Protein AF-A0A2C6CSV1-F1 (afdb_monomer_lite)

Structure (mmCIF, N/CA/C/O backbone):
data_AF-A0A2C6CSV1-F1
#
_entry.id   AF-A0A2C6CSV1-F1
#
loop_
_atom_site.group_PDB
_atom_site.id
_atom_site.type_symbol
_atom_site.label_atom_id
_atom_site.label_alt_id
_atom_site.label_comp_id
_atom_site.label_asym_id
_atom_site.label_entity_id
_atom_site.label_seq_id
_atom_site.pdbx_PDB_ins_code
_atom_site.Cartn_x
_atom_site.Cartn_y
_atom_site.Cartn_z
_atom_site.occupancy
_atom_site.B_iso_or_equiv
_atom_site.auth_seq_id
_atom_site.auth_comp_id
_atom_site.auth_asym_id
_atom_site.auth_atom_id
_atom_site.pdbx_PDB_model_num
ATOM 1 N N . MET A 1 1 ? 18.872 6.898 -14.711 1.00 69.00 1 MET A N 1
ATOM 2 C CA . MET A 1 1 ? 17.453 6.474 -14.695 1.00 69.00 1 MET A CA 1
ATOM 3 C C . MET A 1 1 ? 16.874 6.398 -16.109 1.00 69.00 1 MET A C 1
ATOM 5 O O . MET A 1 1 ? 16.587 5.294 -16.543 1.00 69.00 1 MET A O 1
ATOM 9 N N . GLN A 1 2 ? 16.818 7.495 -16.877 1.00 79.06 2 GLN A N 1
ATOM 10 C CA . GLN A 1 2 ? 16.260 7.497 -18.246 1.00 79.06 2 GLN A CA 1
ATOM 11 C C . GLN A 1 2 ? 16.971 6.541 -19.227 1.00 79.06 2 GLN A C 1
ATOM 13 O O . GLN A 1 2 ? 16.316 5.810 -19.956 1.00 79.06 2 GLN A O 1
ATOM 18 N N . GLN A 1 3 ? 18.308 6.468 -19.204 1.00 83.75 3 GLN A N 1
ATOM 19 C CA . GLN A 1 3 ? 19.053 5.526 -20.059 1.00 83.75 3 GLN A CA 1
ATOM 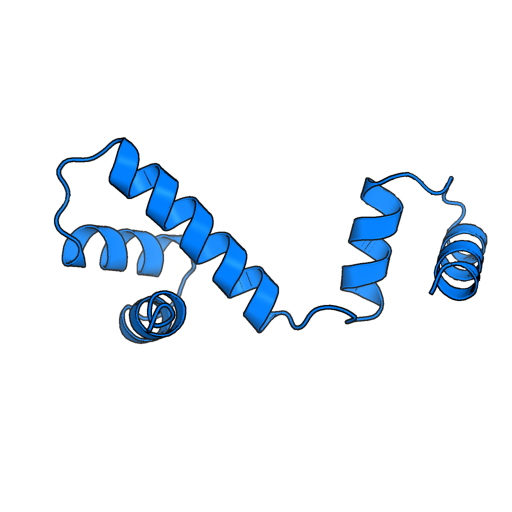20 C C . GLN A 1 3 ? 18.793 4.049 -19.709 1.00 83.75 3 GLN A C 1
ATOM 22 O O . GLN A 1 3 ? 18.750 3.209 -20.604 1.00 83.75 3 GLN A O 1
ATOM 27 N N . ASN A 1 4 ? 18.590 3.733 -18.426 1.00 85.69 4 ASN A N 1
ATOM 28 C CA . ASN A 1 4 ? 18.302 2.368 -17.975 1.00 85.69 4 ASN A CA 1
ATOM 29 C C . ASN A 1 4 ? 16.875 1.959 -18.357 1.00 85.69 4 ASN A C 1
ATOM 31 O O . ASN A 1 4 ? 16.678 0.855 -18.852 1.00 85.69 4 ASN A O 1
ATOM 35 N N . PHE A 1 5 ? 15.916 2.881 -18.219 1.00 87.19 5 PHE A N 1
ATOM 36 C CA . PHE A 1 5 ? 14.546 2.683 -18.682 1.00 87.19 5 PHE A CA 1
ATOM 37 C C . PHE A 1 5 ? 14.486 2.462 -20.198 1.00 87.19 5 PHE A C 1
ATOM 39 O O . PHE A 1 5 ? 13.937 1.463 -20.647 1.00 87.19 5 PHE A O 1
ATOM 46 N N . ASN A 1 6 ? 15.152 3.309 -20.991 1.00 85.50 6 ASN A N 1
ATOM 47 C CA . ASN A 1 6 ? 15.203 3.144 -22.447 1.00 85.50 6 ASN A CA 1
ATOM 48 C C . ASN A 1 6 ? 15.814 1.793 -22.854 1.00 85.50 6 ASN A C 1
ATOM 50 O O . ASN A 1 6 ? 15.319 1.141 -23.771 1.00 85.50 6 ASN A O 1
ATOM 54 N N . ARG A 1 7 ? 16.864 1.343 -22.152 1.00 87.12 7 ARG A N 1
ATOM 55 C CA . ARG A 1 7 ? 17.474 0.026 -22.383 1.00 87.12 7 ARG A CA 1
ATOM 56 C C . ARG A 1 7 ? 16.520 -1.117 -22.024 1.00 87.12 7 ARG A C 1
ATOM 58 O O . ARG A 1 7 ? 16.450 -2.095 -22.762 1.00 87.12 7 ARG A O 1
ATOM 65 N N . HIS A 1 8 ? 15.782 -0.995 -20.923 1.00 86.44 8 HIS A N 1
ATOM 66 C CA . HIS A 1 8 ? 14.751 -1.957 -20.542 1.00 86.44 8 HIS A CA 1
ATOM 67 C C . HIS A 1 8 ? 13.628 -2.004 -21.594 1.00 86.44 8 HIS A C 1
ATOM 69 O O . HIS A 1 8 ? 13.275 -3.086 -22.059 1.00 86.44 8 HIS A O 1
ATOM 75 N N . CYS A 1 9 ? 13.138 -0.853 -22.064 1.00 86.50 9 CYS A N 1
ATOM 76 C CA . CYS A 1 9 ? 12.136 -0.797 -23.129 1.00 86.50 9 CYS A CA 1
ATOM 77 C C . CYS A 1 9 ? 12.620 -1.464 -24.421 1.00 86.50 9 CYS A C 1
ATOM 79 O O . CYS A 1 9 ? 11.892 -2.270 -24.993 1.00 86.50 9 CYS A O 1
ATOM 81 N N . GLN A 1 10 ? 13.865 -1.209 -24.837 1.00 87.81 10 GLN A N 1
ATOM 82 C CA . GLN A 1 10 ? 14.464 -1.868 -26.004 1.00 87.81 10 GLN A CA 1
ATOM 83 C C . GLN A 1 10 ? 14.572 -3.387 -25.824 1.00 87.81 10 GLN A C 1
ATOM 85 O O . GLN A 1 10 ? 14.266 -4.135 -26.748 1.00 87.81 10 GLN A O 1
ATOM 90 N N . LYS A 1 11 ? 14.966 -3.853 -24.632 1.00 86.69 11 LYS A N 1
ATOM 91 C CA . LYS A 1 11 ? 15.097 -5.284 -24.318 1.00 86.69 11 LYS A CA 1
ATOM 92 C C . LYS A 1 11 ? 13.765 -6.034 -24.415 1.00 86.69 11 LYS A C 1
ATOM 94 O O . LYS A 1 11 ? 13.757 -7.188 -24.828 1.00 86.69 11 LYS A O 1
ATOM 99 N N . PHE A 1 12 ? 12.662 -5.392 -24.033 1.00 85.25 12 PHE A N 1
ATOM 100 C CA . PHE A 1 12 ? 11.335 -6.014 -23.974 1.00 85.25 12 PHE A CA 1
ATOM 101 C C . PHE A 1 12 ? 10.381 -5.565 -25.095 1.00 85.25 12 PHE A C 1
ATOM 103 O O . PHE A 1 12 ? 9.200 -5.895 -25.044 1.00 85.25 12 PHE A O 1
ATOM 110 N N . GLY A 1 13 ? 10.862 -4.824 -26.101 1.00 85.00 13 GLY A N 1
ATOM 111 C CA . GLY A 1 13 ? 10.045 -4.368 -27.236 1.00 85.00 13 GLY A CA 1
ATOM 112 C C . GLY A 1 13 ? 8.931 -3.380 -26.859 1.00 85.00 13 GLY A C 1
ATOM 113 O O . GLY A 1 13 ? 7.875 -3.371 -27.487 1.00 85.00 13 GLY A O 1
ATOM 114 N N . ARG A 1 14 ? 9.143 -2.575 -25.812 1.00 86.88 14 ARG A N 1
ATOM 115 C CA . ARG A 1 14 ? 8.162 -1.622 -25.267 1.00 86.88 14 ARG A CA 1
ATOM 116 C C . ARG A 1 14 ? 8.371 -0.211 -25.819 1.00 86.88 14 ARG A C 1
ATOM 118 O O . ARG A 1 14 ? 9.486 0.163 -26.177 1.00 86.88 14 ARG A O 1
ATOM 125 N N . HIS A 1 15 ? 7.308 0.594 -25.820 1.00 83.00 15 HIS A N 1
ATOM 126 C CA . HIS A 1 15 ? 7.283 1.919 -26.459 1.00 83.00 15 HIS A CA 1
ATOM 127 C C . HIS A 1 15 ? 7.492 3.092 -25.486 1.00 83.00 15 HIS A C 1
ATOM 129 O O . HIS A 1 15 ? 7.443 4.247 -25.902 1.00 83.00 15 HIS A O 1
ATOM 135 N N . GLY A 1 16 ? 7.763 2.815 -24.206 1.00 83.38 16 GLY A N 1
ATOM 136 C CA . GLY A 1 16 ? 8.099 3.845 -23.218 1.00 83.38 16 GLY A CA 1
ATOM 137 C C . GLY A 1 16 ? 6.877 4.569 -22.653 1.00 83.38 16 GLY A C 1
ATOM 138 O O . GLY A 1 16 ? 6.961 5.749 -22.317 1.00 83.38 16 GLY A O 1
ATOM 139 N N . SER A 1 17 ? 5.743 3.873 -22.564 1.00 89.38 17 SER A N 1
ATOM 140 C CA . SER A 1 17 ? 4.525 4.382 -21.927 1.00 89.38 17 SER A CA 1
ATOM 141 C C . SER A 1 17 ? 4.688 4.542 -20.404 1.00 89.38 17 SER A C 1
ATOM 143 O O . SER A 1 17 ? 5.650 4.056 -19.803 1.00 89.38 17 SER A O 1
ATOM 145 N N . VAL A 1 18 ? 3.722 5.202 -19.754 1.00 85.69 18 VAL A N 1
ATOM 146 C CA . VAL A 1 18 ? 3.665 5.293 -18.280 1.00 85.69 18 VAL A CA 1
ATOM 147 C C . VAL A 1 18 ? 3.554 3.903 -17.640 1.00 85.69 18 VAL A C 1
ATOM 149 O O . VAL A 1 18 ? 4.188 3.642 -16.616 1.00 85.69 18 VAL A O 1
ATOM 152 N N . ASP A 1 19 ? 2.823 2.987 -18.272 1.00 86.50 19 ASP A N 1
ATOM 153 C CA . ASP A 1 19 ? 2.688 1.604 -17.805 1.00 86.50 19 ASP A CA 1
ATOM 154 C C . ASP A 1 19 ? 4.017 0.848 -17.905 1.00 86.50 19 ASP A C 1
ATOM 156 O O . ASP A 1 19 ? 4.400 0.114 -16.989 1.00 86.50 19 ASP A O 1
ATOM 160 N N . ASP A 1 20 ? 4.783 1.088 -18.974 1.00 86.88 20 ASP A N 1
ATOM 161 C CA . ASP A 1 20 ? 6.129 0.530 -19.123 1.00 86.88 20 ASP A CA 1
ATOM 162 C C . ASP A 1 20 ? 7.071 1.051 -18.043 1.00 86.88 20 ASP A C 1
ATOM 164 O O . ASP A 1 20 ? 7.870 0.290 -17.498 1.00 86.88 20 ASP A O 1
ATOM 168 N N . PHE A 1 21 ? 6.966 2.338 -17.710 1.00 88.44 21 PHE A N 1
ATOM 169 C CA . PHE A 1 21 ? 7.775 2.944 -16.660 1.00 88.44 21 PHE A CA 1
ATOM 170 C C . PHE A 1 21 ? 7.425 2.395 -15.277 1.00 88.44 21 PHE A C 1
ATOM 172 O O . PHE A 1 21 ? 8.321 2.049 -14.508 1.00 88.44 21 PHE A O 1
ATOM 179 N N . THR A 1 22 ? 6.133 2.238 -14.991 1.00 84.94 22 THR A N 1
ATOM 180 C CA . THR A 1 22 ? 5.655 1.604 -13.756 1.00 84.94 22 THR A CA 1
ATOM 181 C C . THR A 1 22 ? 6.160 0.167 -13.660 1.00 84.94 22 THR A C 1
ATOM 183 O O . THR A 1 22 ? 6.691 -0.230 -12.624 1.00 84.94 22 THR A O 1
ATOM 186 N N . THR A 1 23 ? 6.082 -0.590 -14.757 1.00 86.06 23 THR A N 1
ATOM 187 C CA . THR A 1 23 ? 6.585 -1.969 -14.799 1.00 86.06 23 THR A CA 1
ATOM 188 C C . THR A 1 23 ? 8.091 -2.020 -14.552 1.00 86.06 23 THR A C 1
ATOM 190 O O . THR A 1 23 ? 8.540 -2.780 -13.707 1.00 86.06 23 THR A O 1
ATOM 193 N N . TYR A 1 24 ? 8.871 -1.160 -15.213 1.00 88.50 24 TYR A N 1
ATOM 194 C CA . TYR A 1 24 ? 10.319 -1.063 -15.012 1.00 88.50 24 TYR A CA 1
ATOM 195 C C . TYR A 1 24 ? 10.691 -0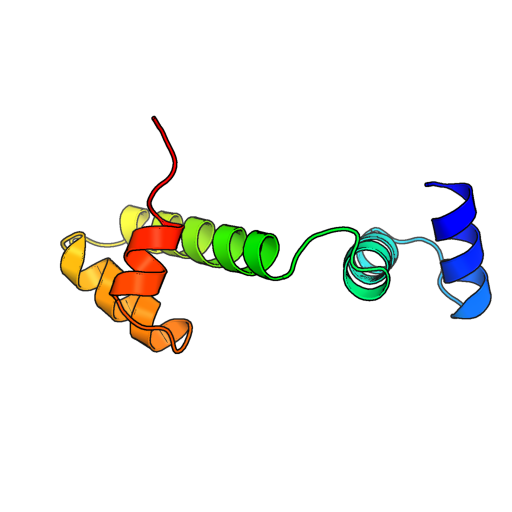.773 -13.552 1.00 88.50 24 TYR A C 1
ATOM 197 O O . TYR A 1 24 ? 11.628 -1.361 -13.017 1.00 88.50 24 TYR A O 1
ATOM 205 N N . ILE A 1 25 ? 9.953 0.124 -12.894 1.00 87.94 25 ILE A N 1
ATOM 206 C CA . ILE A 1 25 ? 10.179 0.457 -11.485 1.00 87.94 25 ILE A CA 1
ATOM 207 C C . ILE A 1 25 ? 9.971 -0.763 -10.581 1.00 87.94 25 ILE A C 1
ATOM 209 O O . ILE A 1 25 ? 10.747 -0.957 -9.641 1.00 87.94 25 ILE A O 1
ATOM 213 N N . VAL A 1 26 ? 8.943 -1.566 -10.860 1.00 84.81 26 VAL A N 1
ATOM 214 C CA . VAL A 1 26 ? 8.644 -2.790 -10.106 1.00 84.81 26 VAL A CA 1
ATOM 215 C C . VAL A 1 26 ? 9.671 -3.883 -10.413 1.00 84.81 26 VAL A C 1
ATOM 217 O O . VAL A 1 26 ? 10.253 -4.440 -9.484 1.00 84.81 26 VAL A O 1
ATOM 220 N N . ASP A 1 27 ? 9.946 -4.143 -11.692 1.00 85.06 27 ASP A N 1
ATOM 221 C CA . ASP A 1 27 ? 10.828 -5.220 -12.161 1.00 85.06 27 ASP A CA 1
ATOM 222 C C . ASP A 1 27 ? 12.275 -5.047 -11.685 1.00 85.06 27 ASP A C 1
ATOM 224 O O . ASP A 1 27 ? 12.925 -6.010 -11.281 1.00 85.06 27 ASP A O 1
ATOM 228 N N . GLU A 1 28 ? 12.785 -3.815 -11.697 1.00 87.81 28 GLU A N 1
ATOM 229 C CA . GLU A 1 28 ? 14.139 -3.507 -11.221 1.00 87.81 28 GLU A CA 1
ATOM 230 C C . GLU A 1 28 ? 14.193 -3.282 -9.698 1.00 87.81 28 GLU A C 1
ATOM 232 O O . GLU A 1 28 ? 15.241 -2.920 -9.159 1.00 87.81 28 GLU A O 1
ATOM 237 N N . GLY A 1 29 ? 13.071 -3.455 -8.986 1.00 85.88 29 GLY A N 1
ATOM 238 C CA . GLY A 1 29 ? 12.997 -3.291 -7.533 1.00 85.88 29 GLY A CA 1
ATOM 239 C C . GLY A 1 29 ? 13.332 -1.875 -7.055 1.00 85.88 29 GLY A C 1
ATOM 240 O O . GLY A 1 29 ? 13.812 -1.696 -5.933 1.00 85.88 29 GLY A O 1
ATOM 241 N N . LEU A 1 30 ? 13.096 -0.857 -7.893 1.00 87.75 30 LEU A N 1
ATOM 242 C CA . LEU A 1 30 ? 13.383 0.547 -7.565 1.00 87.75 30 LEU A CA 1
ATOM 243 C C . LEU A 1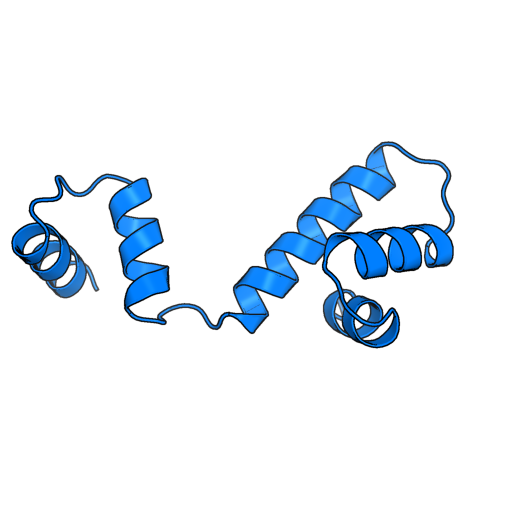 30 ? 12.465 1.085 -6.461 1.00 87.75 30 LEU A C 1
ATOM 245 O O . LEU A 1 30 ? 12.785 2.091 -5.826 1.00 87.75 30 LEU A O 1
ATOM 249 N N . ILE A 1 31 ? 11.345 0.405 -6.214 1.00 87.50 31 ILE A N 1
ATOM 250 C CA . ILE A 1 31 ? 10.490 0.602 -5.047 1.00 87.50 31 ILE A CA 1
ATOM 251 C C . ILE A 1 31 ? 10.406 -0.724 -4.296 1.00 87.50 31 ILE A C 1
ATOM 253 O O . ILE A 1 31 ? 10.166 -1.778 -4.878 1.00 87.50 31 ILE A O 1
ATOM 257 N N . GLN A 1 32 ? 10.578 -0.671 -2.977 1.00 87.25 32 GLN A N 1
ATOM 258 C CA . GLN A 1 32 ? 10.419 -1.851 -2.136 1.00 87.25 32 GLN A CA 1
ATOM 259 C C . GLN A 1 32 ? 8.954 -2.308 -2.119 1.00 87.25 32 GLN A C 1
ATOM 261 O O . GLN A 1 32 ? 8.049 -1.493 -1.940 1.00 87.25 32 GLN A O 1
ATOM 266 N N . ASN A 1 33 ? 8.716 -3.621 -2.187 1.00 85.12 33 ASN A N 1
ATOM 267 C CA . ASN A 1 33 ? 7.368 -4.202 -2.093 1.00 85.12 33 ASN A CA 1
ATOM 268 C C . ASN A 1 33 ? 6.602 -3.740 -0.840 1.00 85.12 33 ASN A C 1
ATOM 270 O O . ASN A 1 33 ? 5.388 -3.564 -0.880 1.00 85.12 33 ASN A O 1
ATOM 274 N N . SER A 1 34 ? 7.313 -3.485 0.263 1.00 87.94 34 SER A N 1
ATOM 275 C CA . SER A 1 34 ? 6.751 -2.921 1.495 1.00 87.94 34 SER A CA 1
ATOM 276 C C . SER A 1 34 ? 6.149 -1.525 1.297 1.00 87.94 34 SER A C 1
ATOM 278 O O . SER A 1 34 ? 5.117 -1.216 1.891 1.00 87.94 34 SER A O 1
ATOM 280 N N . ALA A 1 35 ? 6.758 -0.688 0.454 1.00 89.12 35 ALA A N 1
ATOM 281 C CA . ALA A 1 35 ? 6.264 0.646 0.139 1.00 89.12 35 ALA A CA 1
ATOM 282 C C . ALA A 1 35 ? 5.030 0.589 -0.771 1.00 89.12 35 ALA A C 1
ATOM 284 O O . ALA A 1 35 ? 4.067 1.306 -0.512 1.00 89.12 35 ALA A O 1
ATOM 285 N N . ILE A 1 36 ? 5.023 -0.309 -1.766 1.00 89.69 36 ILE A N 1
ATOM 286 C CA . ILE A 1 36 ? 3.855 -0.556 -2.633 1.00 89.69 36 ILE A CA 1
ATOM 287 C C . ILE A 1 36 ? 2.670 -1.036 -1.790 1.00 89.69 36 ILE A C 1
ATOM 289 O O . ILE A 1 36 ? 1.576 -0.481 -1.871 1.00 89.69 36 ILE A O 1
ATOM 293 N N . LEU A 1 37 ? 2.905 -2.027 -0.927 1.00 90.94 37 LEU A N 1
ATOM 294 C CA . LEU A 1 37 ? 1.885 -2.572 -0.037 1.00 90.94 37 LEU A CA 1
ATOM 295 C C . LEU A 1 37 ? 1.325 -1.498 0.901 1.00 90.94 37 LEU A C 1
ATOM 297 O O . LEU A 1 37 ? 0.113 -1.378 1.055 1.00 90.94 37 LEU A O 1
ATOM 301 N N . ARG A 1 38 ? 2.199 -0.687 1.508 1.00 92.62 38 ARG A N 1
ATOM 302 C CA . ARG A 1 38 ? 1.776 0.410 2.382 1.00 92.62 38 ARG A CA 1
ATOM 303 C C . ARG A 1 38 ? 0.960 1.458 1.626 1.00 92.62 38 ARG A C 1
ATOM 305 O O . ARG A 1 38 ? -0.048 1.908 2.157 1.00 92.62 38 ARG A O 1
ATOM 312 N N . TYR A 1 39 ? 1.377 1.831 0.417 1.00 93.12 39 TYR A N 1
ATOM 313 C CA . TYR A 1 39 ? 0.631 2.763 -0.428 1.00 93.12 39 TYR A CA 1
ATOM 314 C C . TYR A 1 39 ? -0.779 2.238 -0.725 1.00 93.12 39 TYR A C 1
ATOM 316 O O . TYR A 1 39 ? -1.754 2.952 -0.502 1.00 93.12 39 TYR A O 1
ATOM 324 N N . ALA A 1 40 ? -0.894 0.967 -1.122 1.00 94.50 40 ALA A N 1
ATOM 325 C CA . ALA A 1 40 ? -2.184 0.333 -1.377 1.00 94.50 40 ALA A CA 1
ATOM 326 C C . ALA A 1 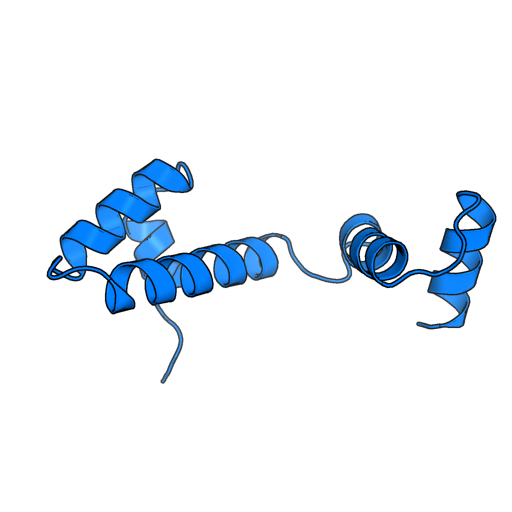40 ? -3.077 0.297 -0.122 1.00 94.50 40 ALA A C 1
ATOM 328 O O . ALA A 1 40 ? -4.249 0.657 -0.196 1.00 94.50 40 ALA A O 1
ATOM 329 N N . ILE A 1 41 ? -2.522 -0.072 1.043 1.00 96.12 41 ILE A N 1
ATOM 330 C CA . ILE A 1 41 ? -3.263 -0.084 2.318 1.00 96.12 41 ILE A CA 1
ATOM 331 C C . ILE A 1 41 ? -3.779 1.315 2.673 1.00 96.12 41 ILE A C 1
ATOM 333 O O . ILE A 1 41 ? -4.921 1.440 3.107 1.00 96.12 41 ILE A O 1
ATOM 337 N N . LEU A 1 42 ? -2.960 2.359 2.507 1.00 95.62 42 LEU A N 1
ATOM 338 C CA . LEU A 1 42 ? -3.350 3.736 2.827 1.00 95.62 42 LEU A CA 1
ATOM 339 C C . LEU A 1 42 ? -4.454 4.248 1.899 1.00 95.62 42 LEU A C 1
ATOM 341 O O . LEU A 1 42 ? -5.447 4.762 2.400 1.00 95.62 42 LEU A O 1
ATOM 345 N N . GLY A 1 43 ? -4.327 4.040 0.585 1.00 94.88 43 GLY A N 1
ATOM 346 C CA . GLY A 1 43 ? -5.363 4.448 -0.369 1.00 94.88 43 GLY A CA 1
ATOM 347 C C . GLY A 1 43 ? -6.702 3.764 -0.088 1.00 94.88 43 GLY A C 1
ATOM 348 O O . GL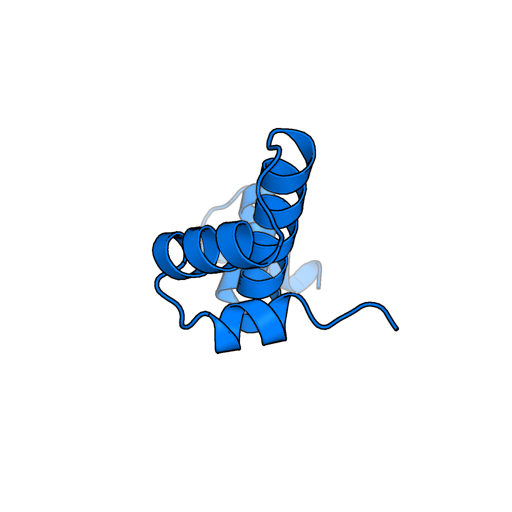Y A 1 43 ? -7.728 4.424 0.033 1.00 94.88 43 GLY A O 1
ATOM 349 N N . THR A 1 44 ? -6.689 2.448 0.143 1.00 95.50 44 THR A N 1
ATOM 350 C CA . THR A 1 44 ? -7.914 1.719 0.503 1.00 95.50 44 THR A CA 1
ATOM 351 C C . THR A 1 44 ? -8.475 2.140 1.865 1.00 95.50 44 THR A C 1
ATOM 353 O O . THR A 1 44 ? -9.691 2.176 2.043 1.00 95.50 44 THR A O 1
ATOM 356 N N . TYR A 1 45 ? -7.621 2.455 2.844 1.00 95.62 45 TYR A N 1
ATOM 357 C CA . TYR A 1 45 ? -8.074 2.997 4.126 1.00 95.62 45 TYR A CA 1
ATOM 358 C C . TYR A 1 45 ? -8.803 4.330 3.926 1.00 95.62 45 TYR A C 1
ATOM 360 O O . TYR A 1 45 ? -9.897 4.494 4.457 1.00 95.62 45 TYR A O 1
ATOM 368 N N . GLU A 1 46 ? -8.228 5.244 3.141 1.00 94.19 46 GLU A N 1
ATOM 369 C CA . GLU A 1 46 ? -8.819 6.549 2.830 1.00 94.19 46 GLU A CA 1
ATOM 370 C C . GLU A 1 46 ? -10.182 6.404 2.139 1.00 94.19 46 GLU A C 1
ATOM 372 O O . GLU A 1 46 ? -11.157 6.994 2.609 1.00 94.19 46 GLU A O 1
ATOM 377 N N . GLU A 1 47 ? -10.283 5.542 1.122 1.00 94.12 47 GLU A N 1
ATOM 378 C CA . GLU A 1 47 ? -11.543 5.204 0.439 1.00 94.12 47 GLU A CA 1
ATOM 379 C C . GLU A 1 47 ? -12.620 4.718 1.426 1.00 94.12 47 GLU A C 1
ATOM 381 O O . GLU A 1 47 ? -13.721 5.265 1.480 1.00 94.12 47 GLU A O 1
ATOM 386 N N . ILE A 1 48 ? -12.298 3.732 2.273 1.00 93.75 48 ILE A N 1
ATOM 387 C CA . ILE A 1 48 ? -13.264 3.175 3.235 1.00 93.75 48 ILE A CA 1
ATOM 388 C C . ILE A 1 48 ? -13.652 4.216 4.294 1.00 93.75 48 ILE A C 1
ATOM 390 O O . ILE A 1 48 ? -14.809 4.266 4.715 1.00 93.75 48 ILE A O 1
ATOM 394 N N . THR A 1 49 ? -12.709 5.044 4.751 1.00 92.69 49 THR A N 1
ATOM 395 C CA . THR A 1 49 ? -13.018 6.102 5.724 1.00 92.69 49 THR A CA 1
ATOM 396 C C . THR A 1 49 ? -13.893 7.207 5.148 1.00 92.69 49 THR A C 1
ATOM 398 O O . THR A 1 49 ? -14.660 7.799 5.902 1.00 92.69 49 THR A O 1
ATOM 401 N N . ALA A 1 50 ? -13.790 7.488 3.847 1.00 90.44 50 ALA A N 1
ATOM 402 C CA . ALA A 1 50 ? -14.622 8.490 3.193 1.00 90.44 50 ALA A CA 1
ATOM 403 C C . ALA A 1 50 ? -16.088 8.034 3.086 1.00 90.44 50 ALA A C 1
ATOM 405 O O . ALA A 1 50 ? -16.991 8.844 3.283 1.00 90.44 50 ALA A O 1
ATOM 406 N N . ASP A 1 51 ? -16.313 6.738 2.848 1.00 85.00 51 ASP A N 1
ATOM 407 C CA . ASP A 1 51 ? -17.636 6.194 2.509 1.00 85.00 51 ASP A CA 1
ATOM 408 C C . ASP A 1 51 ? -18.345 5.440 3.650 1.00 85.00 51 ASP A C 1
ATOM 410 O O . ASP A 1 51 ? -19.479 4.985 3.480 1.00 85.00 51 ASP A O 1
ATOM 414 N N . SER A 1 52 ? -17.724 5.282 4.826 1.00 82.88 52 SER A N 1
ATOM 415 C CA . SER A 1 52 ? -18.286 4.450 5.900 1.00 82.88 52 SER A CA 1
ATOM 416 C C . SER A 1 52 ? -18.332 5.125 7.273 1.00 82.88 52 SER A C 1
ATOM 418 O O . SER A 1 52 ? -17.473 5.917 7.643 1.00 82.88 52 SER A O 1
ATOM 420 N N . GLN A 1 53 ? -19.329 4.747 8.083 1.00 90.25 53 GLN A N 1
ATO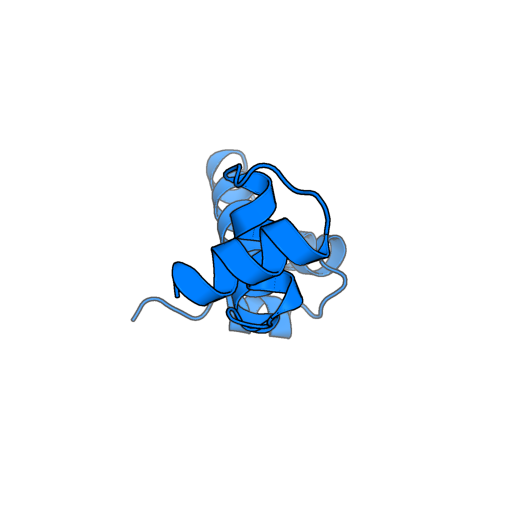M 421 C CA . GLN A 1 53 ? -19.391 5.078 9.517 1.00 90.25 53 GLN A CA 1
ATOM 422 C C . GLN A 1 53 ? -18.670 4.034 10.388 1.00 90.25 53 GLN A C 1
ATOM 424 O O . GLN A 1 53 ? -18.938 3.915 11.586 1.00 90.25 53 GLN A O 1
ATOM 429 N N . LEU A 1 54 ? -17.788 3.226 9.792 1.00 91.81 54 LEU A N 1
ATOM 430 C CA . LEU A 1 54 ? -17.077 2.179 10.513 1.00 91.81 54 LEU A CA 1
ATOM 431 C C . LEU A 1 54 ? -16.061 2.790 11.479 1.00 91.81 54 LEU A C 1
ATOM 433 O O . LEU A 1 54 ? -15.367 3.762 11.180 1.00 91.81 54 LEU A O 1
ATOM 437 N N . SER A 1 55 ? -15.932 2.173 12.650 1.00 93.62 55 SER A N 1
ATOM 438 C CA . SER A 1 55 ? -14.846 2.506 13.567 1.00 93.62 55 SER A CA 1
ATOM 439 C C . SER A 1 55 ? -13.494 2.122 12.963 1.00 93.62 55 SER A C 1
ATOM 441 O O . SER A 1 55 ? -13.379 1.180 12.178 1.00 93.62 55 SER A O 1
ATOM 443 N N . LYS A 1 56 ? -12.428 2.798 13.402 1.00 93.12 56 LYS A N 1
ATOM 444 C CA . LYS A 1 56 ? -11.063 2.511 12.943 1.00 93.12 56 LYS A CA 1
ATOM 445 C C . LYS A 1 56 ? -10.672 1.037 13.107 1.00 93.12 56 LYS A C 1
ATOM 447 O O . LYS A 1 56 ? -9.994 0.495 12.244 1.00 93.12 56 LYS A O 1
ATOM 452 N N . THR A 1 57 ? -11.109 0.390 14.187 1.00 95.88 57 THR A N 1
ATOM 453 C CA . THR A 1 57 ? -10.865 -1.041 14.425 1.00 95.88 57 THR A CA 1
ATOM 454 C C . THR A 1 57 ? -11.542 -1.907 13.366 1.00 95.88 57 THR A C 1
ATOM 456 O O . THR A 1 57 ? -10.886 -2.759 12.782 1.00 95.88 57 THR A O 1
ATOM 459 N N . GLN A 1 58 ? -12.810 -1.631 13.044 1.00 96.06 58 GLN A N 1
ATOM 460 C CA . GLN A 1 58 ? -13.540 -2.366 12.004 1.00 96.06 58 GLN A CA 1
ATOM 461 C C . GLN A 1 58 ? -12.893 -2.193 10.626 1.00 96.06 58 GLN A C 1
ATOM 463 O O . GLN A 1 58 ? -12.752 -3.163 9.890 1.00 96.06 58 GLN A O 1
ATOM 468 N N . ILE A 1 59 ? -12.443 -0.979 10.289 1.00 96.00 59 ILE A N 1
ATOM 469 C CA . ILE A 1 59 ? -11.728 -0.728 9.028 1.00 96.00 59 ILE A CA 1
ATOM 470 C C . ILE A 1 59 ? -10.415 -1.519 8.988 1.00 96.00 59 ILE A C 1
ATOM 472 O O . ILE A 1 59 ? -10.073 -2.099 7.961 1.00 96.00 59 ILE A O 1
ATOM 476 N N . VAL A 1 60 ? -9.683 -1.580 10.104 1.00 96.62 60 VAL A N 1
ATOM 477 C CA . VAL A 1 60 ? -8.452 -2.375 10.195 1.00 96.62 60 VAL A CA 1
ATOM 478 C C . VAL A 1 60 ? -8.717 -3.863 9.978 1.00 96.62 60 VAL A C 1
ATOM 480 O O . VAL A 1 60 ? -7.926 -4.498 9.286 1.00 96.62 60 VAL A O 1
ATOM 483 N N . ASP A 1 61 ? -9.807 -4.409 10.511 1.00 97.06 61 ASP A N 1
ATOM 484 C CA . ASP A 1 61 ? -10.148 -5.822 10.317 1.00 97.06 61 ASP A CA 1
ATOM 485 C C . ASP A 1 61 ? -10.545 -6.116 8.860 1.00 97.06 61 ASP A C 1
ATOM 487 O O . ASP A 1 61 ? -10.074 -7.096 8.283 1.00 97.06 61 ASP A O 1
ATOM 491 N N . VAL A 1 62 ? -11.292 -5.213 8.213 1.00 96.12 62 VAL A N 1
ATOM 492 C CA . VAL A 1 62 ? -11.598 -5.301 6.771 1.00 96.12 62 VAL A CA 1
ATOM 493 C C . VAL A 1 62 ? -10.322 -5.266 5.926 1.00 96.12 62 VAL A C 1
ATOM 495 O O . VAL A 1 62 ? -10.164 -6.042 4.984 1.00 96.12 62 VAL A O 1
ATOM 498 N N . LEU A 1 63 ? -9.380 -4.379 6.254 1.00 96.69 63 LEU A N 1
ATOM 499 C CA . LEU A 1 63 ? -8.091 -4.307 5.564 1.00 96.69 63 LEU A CA 1
ATOM 500 C C . LEU A 1 63 ? -7.239 -5.557 5.814 1.00 96.69 63 LEU A C 1
ATOM 502 O O . LEU A 1 63 ? -6.568 -6.029 4.899 1.00 96.69 63 LEU A O 1
ATOM 506 N N . ALA A 1 64 ? -7.261 -6.101 7.031 1.00 97.56 64 ALA A N 1
ATOM 507 C CA . ALA A 1 64 ? -6.540 -7.320 7.380 1.00 97.56 64 ALA A CA 1
ATOM 508 C C . ALA A 1 64 ? -7.018 -8.498 6.519 1.00 97.56 64 ALA A C 1
ATOM 510 O O . ALA A 1 64 ? -6.196 -9.193 5.921 1.00 97.56 64 ALA A O 1
ATOM 511 N N . GLU A 1 65 ? -8.336 -8.649 6.370 1.00 97.12 65 GLU A N 1
ATOM 512 C CA . GLU A 1 65 ? -8.940 -9.648 5.487 1.00 97.12 65 GLU A CA 1
ATOM 513 C C . GLU A 1 65 ? -8.591 -9.388 4.013 1.00 97.12 65 GLU A C 1
ATOM 515 O O . GLU A 1 65 ? -8.052 -10.267 3.339 1.00 97.12 65 GLU A O 1
ATOM 520 N N . ARG A 1 66 ? -8.804 -8.159 3.522 1.00 96.00 66 ARG A N 1
ATOM 521 C CA . ARG A 1 66 ? -8.600 -7.800 2.106 1.00 96.00 66 ARG A CA 1
ATOM 522 C C . ARG A 1 66 ? -7.160 -7.989 1.631 1.00 96.00 66 ARG A C 1
ATOM 524 O O . ARG A 1 66 ? -6.941 -8.413 0.499 1.00 96.00 66 ARG A O 1
ATOM 531 N N . PHE A 1 67 ? -6.185 -7.655 2.470 1.00 95.31 67 PHE A N 1
ATOM 532 C CA . PHE A 1 67 ? -4.765 -7.780 2.137 1.00 95.31 67 PHE A CA 1
ATOM 533 C C . PHE A 1 67 ? -4.155 -9.113 2.595 1.00 95.31 67 PHE A C 1
ATOM 535 O O . PHE A 1 67 ? -2.969 -9.338 2.354 1.00 95.31 67 PHE A O 1
ATOM 542 N N . ASN A 1 68 ? -4.938 -9.997 3.230 1.00 96.75 68 ASN A N 1
ATOM 543 C CA . ASN A 1 68 ? -4.469 -11.241 3.847 1.00 96.75 68 ASN A CA 1
ATOM 544 C C . ASN A 1 68 ? -3.278 -11.010 4.803 1.00 96.75 68 ASN A C 1
ATOM 546 O O . ASN A 1 68 ? -2.225 -11.648 4.719 1.00 96.75 68 ASN A O 1
ATOM 550 N N . LEU A 1 69 ? -3.433 -10.034 5.698 1.00 95.75 69 LEU A N 1
ATOM 551 C CA . LEU A 1 69 ? -2.432 -9.616 6.676 1.00 95.75 69 LEU A CA 1
ATOM 552 C C . LEU A 1 69 ? -3.015 -9.654 8.085 1.00 95.75 69 LEU A C 1
ATOM 554 O O . LEU A 1 69 ? -4.219 -9.609 8.291 1.00 95.75 69 LEU A O 1
ATOM 558 N N . THR A 1 70 ? -2.148 -9.667 9.094 1.00 97.25 70 THR A N 1
ATOM 559 C CA . THR A 1 70 ? -2.612 -9.503 10.477 1.00 97.25 70 THR A CA 1
ATOM 560 C C . THR A 1 70 ? -3.070 -8.064 10.724 1.00 97.25 70 THR A C 1
ATOM 562 O O . THR A 1 70 ? -2.444 -7.126 10.218 1.00 97.25 70 THR A O 1
ATOM 565 N N . SER A 1 71 ? -4.062 -7.854 11.598 1.00 96.06 71 SER A N 1
ATOM 566 C CA . SER A 1 71 ? -4.461 -6.504 12.033 1.00 96.06 71 SER A CA 1
ATOM 567 C C . SER A 1 71 ? -3.262 -5.705 12.566 1.00 96.06 71 SER A C 1
ATOM 569 O O . SER A 1 71 ? -3.161 -4.504 12.338 1.00 96.06 71 SER A O 1
ATOM 571 N N . ARG A 1 72 ? -2.277 -6.363 13.201 1.00 95.06 72 ARG A N 1
ATOM 572 C CA . ARG A 1 72 ? -1.016 -5.732 13.636 1.00 95.06 72 ARG A CA 1
ATOM 573 C C . ARG A 1 72 ? -0.188 -5.193 12.465 1.00 95.06 72 ARG A C 1
ATOM 575 O O . ARG A 1 72 ? 0.360 -4.098 12.570 1.00 95.06 72 ARG A O 1
ATOM 582 N N . SER A 1 73 ? -0.089 -5.940 11.368 1.00 94.44 73 SER A N 1
ATOM 583 C CA . SER A 1 73 ? 0.596 -5.492 10.150 1.00 94.44 73 SER A CA 1
ATOM 584 C C . SER A 1 73 ? -0.104 -4.281 9.537 1.00 94.44 73 SER A C 1
ATOM 586 O O . SER A 1 73 ? 0.569 -3.321 9.167 1.00 94.44 73 SER A O 1
ATOM 588 N N . ILE A 1 74 ? -1.440 -4.283 9.512 1.00 96.50 74 ILE A N 1
ATOM 589 C CA . ILE A 1 74 ? -2.231 -3.130 9.062 1.00 96.50 74 ILE A CA 1
ATOM 590 C C . ILE A 1 74 ? -1.989 -1.923 9.972 1.00 96.50 74 ILE A C 1
ATOM 592 O O . ILE A 1 74 ? -1.653 -0.846 9.488 1.00 96.50 74 ILE A O 1
ATOM 596 N N . TRP A 1 75 ? -2.052 -2.096 11.294 1.00 96.00 75 TRP A N 1
ATOM 597 C CA . TRP A 1 75 ? -1.736 -1.030 12.249 1.00 96.00 75 TRP A CA 1
ATOM 598 C C . TRP A 1 75 ? -0.336 -0.446 12.047 1.00 96.00 75 TRP A C 1
ATOM 600 O O . TRP A 1 75 ? -0.161 0.767 12.154 1.00 96.00 75 TRP A O 1
ATOM 610 N N . ASN A 1 76 ? 0.656 -1.284 11.740 1.00 93.56 76 ASN A N 1
ATOM 611 C CA . ASN A 1 76 ? 2.007 -0.828 11.423 1.00 93.56 76 ASN A CA 1
ATOM 612 C C . ASN A 1 76 ? 2.058 -0.048 10.101 1.00 93.56 76 ASN A C 1
ATOM 614 O O . ASN A 1 76 ? 2.742 0.968 10.035 1.00 93.56 76 ASN A O 1
ATOM 618 N N . ALA A 1 77 ? 1.323 -0.478 9.072 1.00 92.50 77 ALA A N 1
ATOM 619 C CA . ALA A 1 77 ? 1.245 0.234 7.795 1.00 92.50 77 ALA A CA 1
ATOM 620 C C . ALA A 1 77 ? 0.567 1.612 7.935 1.00 92.50 77 ALA A C 1
ATOM 622 O O . ALA A 1 77 ? 1.028 2.591 7.342 1.00 92.50 77 ALA A O 1
ATOM 623 N N . LEU A 1 78 ? -0.476 1.698 8.772 1.00 92.94 78 LEU A N 1
ATOM 624 C CA . LEU A 1 78 ? -1.185 2.941 9.105 1.00 92.94 78 LEU A CA 1
ATOM 625 C C . LEU A 1 78 ? -0.399 3.847 10.069 1.00 92.94 78 LEU A C 1
ATOM 627 O O . LEU A 1 78 ? -0.709 5.031 10.211 1.00 92.94 78 LEU A O 1
ATOM 631 N N . ARG A 1 79 ? 0.622 3.321 10.755 1.00 89.38 79 ARG A N 1
ATOM 632 C CA . ARG A 1 79 ? 1.522 4.096 11.618 1.00 89.38 79 ARG A CA 1
ATOM 633 C C . ARG A 1 79 ? 2.548 4.851 10.772 1.00 89.38 79 ARG A C 1
ATOM 635 O O . ARG A 1 79 ? 3.721 4.499 10.761 1.00 89.38 79 ARG A O 1
ATOM 642 N N . ALA A 1 80 ? 2.122 5.917 10.099 1.00 64.12 80 ALA A N 1
ATOM 643 C CA . ALA A 1 80 ? 3.020 7.025 9.770 1.00 64.12 80 ALA A CA 1
ATOM 644 C C . ALA A 1 80 ? 2.252 8.280 9.330 1.00 64.12 80 ALA A C 1
ATOM 646 O O . ALA A 1 80 ? 1.851 8.408 8.178 1.00 64.12 80 ALA A O 1
ATOM 647 N N . ASN A 1 81 ? 2.075 9.165 10.316 1.00 43.44 81 ASN A N 1
ATOM 648 C CA . ASN A 1 81 ? 2.184 10.625 10.256 1.00 43.44 81 ASN A CA 1
ATOM 649 C C . ASN A 1 81 ? 2.313 11.122 11.713 1.00 43.44 81 ASN A C 1
ATOM 651 O O . ASN A 1 81 ? 1.321 11.394 12.390 1.00 43.44 81 ASN A O 1
ATOM 655 N N . LYS A 1 82 ? 3.548 11.147 12.219 1.00 36.47 82 LYS A N 1
ATOM 656 C CA . LYS A 1 82 ? 4.034 12.120 13.202 1.00 36.47 82 LYS A CA 1
ATOM 657 C C . LYS A 1 82 ? 5.428 12.528 12.765 1.00 36.47 82 LYS A C 1
ATOM 659 O O . LYS A 1 82 ? 6.164 11.610 12.339 1.00 36.47 82 LYS A O 1
#

Foldseek 3Di:
DVVVLVVQCVVVVHDNDPVSVVVVCVVVCVDPPLVVLLVVLVVQLVVDVVPDPDDPQVSLVVSCVVVVHDSVSSVVSVPDDD

Radius of gyration: 17.05 Å; chains: 1; bounding box: 38×23×42 Å

pLDDT: mean 88.8, std 9.73, range [36.47, 97.56]

Secondary structure (DSSP, 8-state):
-HHHHHHHHHHHT----HHHHHHHHHHTTSS-HHHHHHHHHHHHHHHHHHH----HHHHHHHHHHHHT--HHHHHHHH----

Sequence (82 aa):
MQQNFNRHCQKFGRHGSVDDFTTYIVDEGLIQNSAILRYAILGTYEEITADSQLSKTQIVDVLAERFNLTSRSIWNALRANK